Protein AF-A0AAV2S9H0-F1 (afdb_monomer_lite)

Secondary structure (DSSP, 8-state):
-EEEE-GGG---TT-HHHHHHHH-TT-EEEEPPHHHHHTTSTTTTTHHHHHHH-S-HHHHHHHHHHHHHHHHH-S----TT----S--TT--S---------

Sequence (102 aa):
IWFLFRPMMLADDDGIIKKLQWNCPNLRLARLDPQVALTGTPLEHIHLFVTGISKWPAAHLSDMLRLGLLFKYGGWYTDSDTICIRDVSVLENMFALGAQNK

Organism: Meganyctiphanes norvegica (NCBI:txid48144)

InterPro domains:
  IPR007577 Glycosyltransferase, DXD sugar-binding motif [PF04488] (48-89)
  IPR029044 Nucleotide-diphospho-sugar transferases [SSF53448] (16-93)
  IPR051981 Alpha-1,4-N-acetylglucosaminyltransferase [PTHR12042] (24-96)

Radius of gyration: 15.52 Å; chains: 1; bounding box: 38×36×37 Å

Foldseek 3Di:
DEDEDAPVPDDCVVVVVVVCVVVPVVYHYDYDDLCVLQPPHPCNVPLVVQLPPDPCSPVVSVVRSVVSNCVVPNDDDDDPPDDDPDDCPPDDPDDDDDPDDD

pLDDT: mean 84.11, std 10.79, range [44.47, 95.06]

Structure (mmCIF, N/CA/C/O backbone):
data_AF-A0AAV2S9H0-F1
#
_entry.id   AF-A0AAV2S9H0-F1
#
loop_
_atom_site.group_PDB
_atom_site.id
_atom_site.type_symbol
_atom_site.label_atom_id
_atom_site.label_alt_id
_atom_site.label_comp_id
_atom_site.label_asym_id
_atom_site.label_entity_id
_atom_site.label_seq_id
_atom_site.pdbx_PDB_ins_code
_atom_site.Cartn_x
_atom_site.Cartn_y
_atom_site.Cartn_z
_atom_site.occupancy
_atom_site.B_iso_or_equiv
_atom_site.auth_seq_id
_atom_site.auth_comp_id
_atom_site.auth_asym_id
_atom_site.auth_atom_id
_atom_site.pdbx_PDB_model_num
ATOM 1 N N . ILE A 1 1 ? -3.715 5.233 10.068 1.00 85.38 1 ILE A N 1
ATOM 2 C CA . ILE A 1 1 ? -3.955 4.590 8.754 1.00 85.38 1 ILE A CA 1
ATOM 3 C C . ILE A 1 1 ? -2.980 5.194 7.757 1.00 85.38 1 ILE A C 1
ATOM 5 O O . ILE A 1 1 ? -2.821 6.408 7.777 1.00 85.38 1 ILE A O 1
ATOM 9 N N . TRP A 1 2 ? -2.294 4.383 6.951 1.00 89.81 2 TRP A N 1
ATOM 10 C CA . TRP A 1 2 ? -1.398 4.882 5.904 1.00 89.81 2 TRP A CA 1
ATOM 11 C C . TRP A 1 2 ? -2.112 4.843 4.558 1.00 89.81 2 TRP A C 1
ATOM 13 O O . TRP A 1 2 ? -2.602 3.794 4.156 1.00 89.81 2 TRP A O 1
ATOM 23 N N . PHE A 1 3 ? -2.156 5.977 3.870 1.00 88.94 3 PHE A N 1
ATOM 24 C CA . PHE A 1 3 ? -2.580 6.065 2.482 1.00 88.94 3 PHE A CA 1
ATOM 25 C C . PHE A 1 3 ? -1.331 6.231 1.624 1.00 88.94 3 PHE A C 1
ATOM 27 O O . PHE A 1 3 ? -0.659 7.268 1.656 1.00 88.94 3 PHE A O 1
ATOM 34 N N . LEU A 1 4 ? -0.987 5.160 0.918 1.00 89.00 4 LEU A N 1
ATOM 35 C CA . LEU A 1 4 ? 0.212 5.082 0.101 1.00 89.00 4 LEU A CA 1
ATOM 36 C C . LEU A 1 4 ? -0.141 5.432 -1.339 1.00 89.00 4 LEU A C 1
ATOM 38 O O . LEU A 1 4 ? -1.032 4.825 -1.924 1.00 89.00 4 LEU A O 1
ATOM 42 N N . PHE A 1 5 ? 0.565 6.399 -1.919 1.00 84.88 5 PHE A N 1
ATOM 43 C CA . PHE A 1 5 ? 0.259 6.887 -3.261 1.00 84.88 5 PHE A CA 1
ATOM 44 C C . PHE A 1 5 ? 1.513 7.083 -4.107 1.00 84.88 5 PHE A C 1
ATOM 46 O O . PHE A 1 5 ? 2.609 7.327 -3.595 1.00 84.88 5 PHE A O 1
ATOM 53 N N . ARG A 1 6 ? 1.354 7.019 -5.434 1.00 81.56 6 ARG A N 1
ATOM 54 C CA . ARG A 1 6 ? 2.404 7.436 -6.372 1.00 81.56 6 ARG A 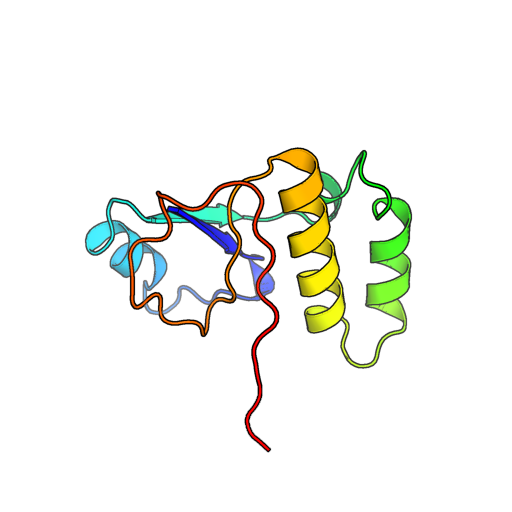CA 1
ATOM 55 C C . ARG A 1 6 ? 2.184 8.896 -6.780 1.00 81.56 6 ARG A C 1
ATOM 57 O O . ARG A 1 6 ? 1.057 9.243 -7.116 1.00 81.56 6 ARG A O 1
ATOM 64 N N . PRO A 1 7 ? 3.225 9.747 -6.820 1.00 63.16 7 PRO A N 1
ATOM 65 C CA . PRO A 1 7 ? 3.063 11.191 -7.037 1.00 63.16 7 PRO A CA 1
ATOM 66 C C . PRO A 1 7 ? 2.434 11.548 -8.379 1.00 63.16 7 PRO A C 1
ATOM 68 O O . PRO A 1 7 ? 1.730 12.537 -8.480 1.00 63.16 7 PRO A O 1
ATOM 71 N N . MET A 1 8 ? 2.658 10.723 -9.405 1.00 61.53 8 MET A N 1
ATOM 72 C CA . MET A 1 8 ? 2.090 10.945 -10.738 1.00 61.53 8 MET A CA 1
ATOM 73 C C . MET A 1 8 ? 0.555 10.806 -10.765 1.00 61.53 8 MET A C 1
ATOM 75 O O . MET A 1 8 ? -0.066 11.159 -11.755 1.00 61.53 8 MET A O 1
ATOM 79 N N . MET A 1 9 ? -0.049 10.282 -9.692 1.00 62.34 9 MET A N 1
ATOM 80 C CA . MET A 1 9 ? -1.482 9.990 -9.597 1.00 62.34 9 MET A CA 1
ATOM 81 C C . MET A 1 9 ? -2.256 11.003 -8.739 1.00 62.34 9 MET A C 1
ATOM 83 O O . MET A 1 9 ? -3.475 10.898 -8.663 1.00 62.34 9 MET A O 1
ATOM 87 N N . LEU A 1 10 ? -1.582 11.941 -8.061 1.00 66.25 10 LEU A N 1
ATOM 88 C CA . LEU A 1 10 ? -2.228 12.891 -7.151 1.00 66.25 10 LEU A CA 1
ATOM 89 C C . LEU A 1 10 ? -1.967 14.324 -7.618 1.00 66.25 10 LEU A C 1
ATOM 91 O O . LEU A 1 10 ? -0.894 14.878 -7.385 1.00 66.25 10 LEU A O 1
ATOM 95 N N . ALA A 1 11 ? -2.965 14.908 -8.280 1.00 67.62 11 ALA A N 1
ATOM 96 C CA . ALA A 1 11 ? -3.054 16.352 -8.435 1.00 67.62 11 ALA A CA 1
ATOM 97 C C . ALA A 1 11 ? -3.478 16.952 -7.083 1.00 67.62 11 ALA A C 1
ATOM 99 O O . ALA A 1 11 ? -4.435 16.488 -6.465 1.00 67.62 11 ALA A O 1
ATOM 100 N N . ASP A 1 12 ? -2.716 17.930 -6.591 1.00 74.19 12 ASP A N 1
ATOM 101 C CA . ASP A 1 12 ? -3.033 18.701 -5.374 1.00 74.19 12 ASP A CA 1
ATOM 102 C C . ASP A 1 12 ? -3.341 20.169 -5.711 1.00 74.19 12 ASP A C 1
ATOM 104 O O . ASP A 1 12 ? -3.188 21.066 -4.886 1.00 74.19 12 ASP A O 1
ATOM 108 N N . ASP A 1 13 ? -3.762 20.419 -6.947 1.00 76.75 13 ASP A N 1
ATOM 109 C CA . ASP A 1 13 ? -4.246 21.714 -7.428 1.00 76.75 13 ASP A CA 1
ATOM 110 C C . ASP A 1 13 ? -5.377 22.271 -6.550 1.00 76.75 13 ASP A C 1
ATOM 112 O O . ASP A 1 13 ? -5.362 23.450 -6.196 1.00 76.75 13 ASP A O 1
ATOM 116 N N . ASP A 1 14 ? -6.277 21.403 -6.087 1.00 81.50 14 ASP A N 1
ATOM 117 C CA . ASP A 1 14 ? -7.403 21.767 -5.219 1.00 81.50 14 ASP A CA 1
ATOM 118 C C . ASP A 1 14 ? -7.089 21.725 -3.707 1.00 81.50 14 ASP A C 1
ATOM 120 O O . ASP A 1 14 ? -7.991 21.858 -2.858 1.00 81.50 14 ASP A O 1
ATOM 124 N N . GLY A 1 15 ? -5.819 21.511 -3.337 1.00 85.12 15 GLY A N 1
ATOM 125 C CA . GLY A 1 15 ? -5.359 21.409 -1.948 1.00 85.12 15 GLY A CA 1
ATOM 126 C C . GLY A 1 15 ? -5.951 20.217 -1.186 1.00 85.12 15 GLY A C 1
ATOM 127 O O . GLY A 1 15 ? -6.176 20.299 0.029 1.00 85.12 15 GLY A O 1
ATOM 128 N N . ILE A 1 16 ? -6.261 19.126 -1.891 1.00 84.56 16 ILE A N 1
ATOM 129 C CA . ILE A 1 16 ? -6.862 17.913 -1.328 1.00 84.56 16 ILE A CA 1
ATOM 130 C C . ILE A 1 16 ? -5.990 17.298 -0.229 1.00 84.56 16 ILE A C 1
ATOM 132 O O . ILE A 1 16 ? -6.518 16.851 0.788 1.00 84.56 16 ILE A O 1
ATOM 136 N N . ILE A 1 17 ? -4.663 17.354 -0.364 1.00 83.81 17 ILE A N 1
ATOM 137 C CA . ILE A 1 17 ? -3.718 16.837 0.633 1.00 83.81 17 ILE A CA 1
ATOM 138 C C . ILE A 1 17 ? -3.902 17.582 1.955 1.00 83.81 17 ILE A C 1
ATOM 140 O O . ILE A 1 17 ? -4.064 16.955 3.003 1.00 83.81 17 ILE A O 1
ATOM 144 N N . LYS A 1 18 ? -3.954 18.919 1.907 1.00 85.38 18 LYS A N 1
ATOM 145 C CA . LYS A 1 18 ? -4.168 19.757 3.097 1.00 85.38 18 LYS A CA 1
ATOM 146 C C . LYS A 1 18 ? -5.532 19.494 3.730 1.00 85.38 18 LYS A C 1
ATOM 148 O O . LYS A 1 18 ? -5.626 19.376 4.949 1.00 85.38 18 LYS A O 1
ATOM 153 N N . LYS A 1 19 ? -6.585 19.364 2.914 1.00 89.62 19 LYS A N 1
ATOM 154 C CA . LYS A 1 19 ? -7.943 19.051 3.392 1.00 89.62 19 LYS A CA 1
ATOM 155 C C . LYS A 1 19 ? -7.992 17.691 4.092 1.00 89.62 19 LYS A C 1
ATOM 157 O O . LYS A 1 19 ? -8.607 17.591 5.152 1.00 89.62 19 LYS A O 1
ATOM 162 N N . LEU A 1 20 ? -7.335 16.670 3.544 1.00 87.88 20 LEU A N 1
ATOM 163 C CA . LEU A 1 20 ? -7.258 15.341 4.155 1.00 87.88 20 LEU A CA 1
ATOM 164 C C . LEU A 1 20 ? -6.466 15.366 5.462 1.00 87.88 20 LEU A C 1
ATOM 166 O O . LEU A 1 20 ? -6.926 14.823 6.460 1.00 87.88 20 LEU A O 1
ATOM 170 N N . GLN A 1 21 ? -5.317 16.038 5.490 1.00 86.69 21 GLN A N 1
ATOM 171 C CA . GLN A 1 21 ? -4.511 16.170 6.707 1.00 86.69 21 GLN A CA 1
ATOM 172 C C . GLN A 1 21 ? -5.266 16.893 7.829 1.00 86.69 21 GLN A C 1
ATOM 174 O O . GLN A 1 21 ? -5.154 16.504 8.988 1.00 86.69 21 GLN A O 1
ATOM 179 N N . TRP A 1 22 ? -6.054 17.918 7.487 1.00 90.94 22 TRP A N 1
ATOM 180 C CA . TRP A 1 22 ? -6.837 18.681 8.458 1.00 90.94 22 TRP A CA 1
ATOM 181 C C . TRP A 1 22 ? -8.036 17.898 9.005 1.00 90.94 22 TRP A C 1
ATOM 183 O O . TRP A 1 22 ? -8.261 17.870 10.211 1.00 90.94 22 TRP A O 1
ATOM 193 N N . ASN A 1 23 ? -8.813 17.256 8.127 1.00 94.19 23 ASN A N 1
ATOM 194 C CA . ASN A 1 23 ? -10.060 16.590 8.518 1.00 94.19 23 ASN A CA 1
ATOM 195 C C . ASN A 1 23 ? -9.854 15.147 9.001 1.00 94.19 23 ASN A C 1
ATOM 197 O O . ASN A 1 23 ? -10.724 14.588 9.667 1.00 94.19 23 ASN A O 1
ATOM 201 N N . CYS A 1 24 ? -8.722 14.526 8.673 1.00 92.19 24 CYS A N 1
ATOM 202 C CA . CYS A 1 24 ? -8.430 13.135 9.001 1.00 92.19 24 CYS A CA 1
ATOM 203 C C . CYS A 1 24 ? -7.073 13.029 9.719 1.00 92.19 24 CYS A C 1
ATOM 205 O O . CYS A 1 24 ? -6.109 12.534 9.136 1.00 92.19 24 CYS A O 1
ATOM 207 N N . PRO A 1 25 ? -6.974 13.421 11.004 1.00 91.06 25 PRO A N 1
ATOM 208 C CA . PRO A 1 25 ? -5.693 13.464 11.725 1.00 91.06 25 PRO A CA 1
ATOM 209 C C . PRO A 1 25 ? -5.024 12.085 11.878 1.00 91.06 25 PRO A C 1
ATOM 211 O O . PRO A 1 25 ? -3.810 11.983 12.041 1.00 91.06 25 PRO A O 1
ATOM 214 N N . ASN A 1 26 ? -5.805 11.004 11.782 1.00 91.88 26 ASN A N 1
ATOM 215 C CA . ASN A 1 26 ? -5.312 9.625 11.831 1.00 91.88 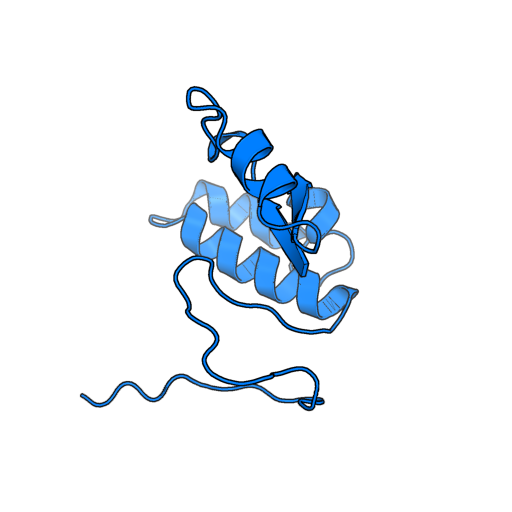26 ASN A CA 1
ATOM 216 C C . ASN A 1 26 ? -4.882 9.074 10.455 1.00 91.88 26 ASN A C 1
ATOM 218 O O . ASN A 1 26 ? -4.424 7.925 10.371 1.00 91.88 26 ASN A O 1
ATOM 222 N N . LEU A 1 27 ? -5.030 9.859 9.382 1.00 90.56 27 LEU A N 1
ATOM 223 C CA . LEU A 1 27 ? -4.636 9.507 8.020 1.00 90.56 27 LEU A CA 1
ATOM 224 C C . LEU A 1 27 ? -3.234 10.049 7.721 1.00 90.56 27 LEU A C 1
ATOM 226 O O . LEU A 1 27 ? -2.999 11.252 7.670 1.00 90.56 27 LEU A O 1
ATOM 230 N N . ARG A 1 28 ? -2.287 9.139 7.500 1.00 90.62 28 ARG A N 1
ATOM 231 C CA . ARG A 1 28 ? -0.906 9.452 7.131 1.00 90.62 28 ARG A CA 1
ATOM 232 C C . ARG A 1 28 ? -0.743 9.250 5.636 1.00 90.62 28 ARG A C 1
ATOM 234 O O . ARG A 1 28 ? -0.884 8.132 5.150 1.00 90.62 28 ARG A O 1
ATOM 241 N N . LEU A 1 29 ? -0.440 10.321 4.920 1.00 87.75 29 LEU A N 1
ATOM 242 C CA . LEU A 1 29 ? -0.158 10.274 3.490 1.00 87.75 29 LEU A CA 1
ATOM 243 C C . LEU A 1 29 ? 1.332 9.985 3.293 1.00 87.75 29 LEU A C 1
ATOM 245 O O . LEU A 1 29 ? 2.169 10.681 3.869 1.00 87.75 29 LEU A O 1
ATOM 249 N N . ALA A 1 30 ? 1.676 8.982 2.487 1.00 87.62 30 ALA A N 1
ATOM 250 C CA . ALA A 1 30 ? 3.069 8.705 2.157 1.00 87.62 30 ALA A CA 1
ATOM 251 C C . ALA A 1 30 ? 3.253 8.319 0.693 1.00 87.62 30 ALA A C 1
ATOM 253 O O . ALA A 1 30 ? 2.455 7.595 0.095 1.00 87.62 30 ALA A O 1
ATOM 254 N N . ARG A 1 31 ? 4.357 8.803 0.126 1.00 87.12 31 ARG A N 1
ATOM 255 C CA . ARG A 1 31 ? 4.780 8.437 -1.218 1.00 87.12 31 ARG A CA 1
ATOM 256 C C . ARG A 1 31 ? 5.273 6.995 -1.222 1.00 87.12 31 ARG A C 1
ATOM 258 O O . ARG A 1 31 ? 6.105 6.622 -0.400 1.00 87.12 31 ARG A O 1
ATOM 265 N N . LEU A 1 32 ? 4.810 6.226 -2.198 1.00 89.31 32 LEU A N 1
ATOM 266 C CA . LEU A 1 32 ? 5.234 4.856 -2.424 1.00 89.31 32 LEU A CA 1
ATOM 267 C C . LEU A 1 32 ? 6.211 4.780 -3.596 1.00 89.31 32 LEU A C 1
ATOM 269 O O . LEU A 1 32 ? 5.882 5.157 -4.724 1.00 89.31 32 LEU A O 1
ATOM 273 N N . ASP A 1 33 ? 7.406 4.273 -3.315 1.00 89.69 33 ASP A N 1
ATOM 274 C CA . ASP A 1 33 ? 8.376 3.867 -4.324 1.00 89.69 33 ASP A CA 1
ATOM 275 C C . ASP A 1 33 ? 8.249 2.349 -4.545 1.00 89.69 33 ASP A C 1
ATOM 277 O O . ASP A 1 33 ? 8.478 1.586 -3.601 1.00 89.69 33 ASP A O 1
ATOM 281 N N . PRO A 1 34 ? 7.863 1.889 -5.751 1.00 89.56 34 PRO A N 1
ATOM 282 C CA . PRO A 1 34 ? 7.704 0.466 -6.018 1.00 89.56 34 PRO A CA 1
ATOM 283 C C . PRO A 1 34 ? 8.965 -0.369 -5.823 1.00 89.56 34 PRO A C 1
ATOM 285 O O . PRO A 1 34 ? 8.864 -1.487 -5.327 1.00 89.56 34 PRO A O 1
ATOM 288 N N . GLN A 1 35 ? 10.138 0.166 -6.162 1.00 89.50 35 GLN A N 1
ATOM 289 C CA . GLN A 1 35 ? 11.395 -0.552 -5.991 1.00 89.50 35 GLN A CA 1
ATOM 290 C C . GLN A 1 35 ? 11.638 -0.798 -4.501 1.00 89.50 35 GLN A C 1
ATOM 292 O O . GLN A 1 35 ? 11.836 -1.934 -4.076 1.00 89.50 35 GLN A O 1
ATOM 297 N N . VAL A 1 36 ? 11.515 0.252 -3.684 1.00 91.06 36 VAL A N 1
ATOM 298 C CA . VAL A 1 36 ? 11.680 0.150 -2.224 1.00 91.06 36 VAL A CA 1
ATOM 299 C C . VAL A 1 36 ? 10.628 -0.778 -1.614 1.00 91.06 36 VAL A C 1
ATOM 301 O O . VAL A 1 36 ? 10.944 -1.608 -0.760 1.00 91.06 36 VAL A O 1
ATOM 304 N N . ALA A 1 37 ? 9.376 -0.676 -2.065 1.00 92.00 37 ALA A N 1
ATOM 305 C CA . ALA A 1 37 ? 8.278 -1.502 -1.578 1.00 92.00 37 ALA A CA 1
ATOM 306 C C . ALA A 1 37 ? 8.492 -2.990 -1.882 1.00 92.00 37 ALA A C 1
ATOM 308 O O . ALA A 1 37 ? 8.172 -3.827 -1.040 1.00 92.00 37 ALA A O 1
ATOM 309 N N . LEU A 1 38 ? 9.104 -3.330 -3.018 1.00 94.00 38 LEU A N 1
ATOM 310 C CA . LEU A 1 38 ? 9.239 -4.713 -3.477 1.00 94.00 38 LEU A CA 1
ATOM 311 C C . LEU A 1 38 ? 10.612 -5.345 -3.215 1.00 94.00 38 LEU A C 1
ATOM 313 O O . LEU A 1 38 ? 10.701 -6.570 -3.257 1.00 94.00 38 LEU A O 1
ATOM 317 N N . THR A 1 39 ? 11.653 -4.576 -2.880 1.00 94.94 39 THR A N 1
ATOM 318 C CA . THR A 1 39 ? 12.987 -5.135 -2.587 1.00 94.94 39 THR A CA 1
ATOM 319 C C . THR A 1 39 ? 12.973 -6.134 -1.430 1.00 94.94 39 THR A C 1
ATOM 321 O O . THR A 1 39 ? 12.419 -5.840 -0.376 1.00 94.94 39 THR A O 1
ATOM 324 N N . GLY A 1 40 ? 13.569 -7.312 -1.598 1.00 94.06 40 GLY A N 1
ATOM 325 C CA . GLY A 1 40 ? 13.547 -8.393 -0.612 1.00 94.06 40 GLY A CA 1
ATOM 326 C C . GLY A 1 40 ? 12.222 -9.160 -0.544 1.00 94.06 40 GLY A C 1
ATOM 327 O O . GLY A 1 40 ? 12.040 -9.979 0.353 1.00 94.06 40 GLY A O 1
ATOM 328 N N . THR A 1 41 ? 11.287 -8.909 -1.467 1.00 95.06 41 THR A N 1
ATOM 329 C CA . THR A 1 41 ? 10.089 -9.744 -1.652 1.00 95.06 41 THR A CA 1
ATOM 330 C C . THR A 1 41 ? 10.275 -10.673 -2.854 1.00 95.06 41 THR A C 1
ATOM 332 O O . THR A 1 41 ? 11.041 -10.344 -3.763 1.00 95.06 41 THR A O 1
ATOM 335 N N . PRO A 1 42 ? 9.509 -11.775 -2.957 1.00 93.38 42 PRO A N 1
ATOM 336 C CA . PRO A 1 42 ? 9.497 -12.613 -4.161 1.00 93.38 42 PRO A CA 1
ATOM 337 C C . PRO A 1 42 ? 9.136 -11.866 -5.462 1.00 93.38 42 PRO A C 1
ATOM 339 O O . PRO A 1 42 ? 9.331 -12.394 -6.552 1.00 93.38 42 PRO A O 1
ATOM 342 N N . LEU A 1 43 ? 8.598 -10.644 -5.362 1.00 92.00 43 LEU A N 1
ATOM 343 C CA . LEU A 1 43 ? 8.158 -9.819 -6.486 1.00 92.00 43 LEU A CA 1
ATOM 344 C C . LEU A 1 43 ? 9.204 -8.786 -6.946 1.00 92.00 43 LEU A C 1
ATOM 346 O O . LEU A 1 43 ? 8.948 -8.069 -7.917 1.00 92.00 43 LEU A O 1
ATOM 350 N N . GLU A 1 44 ? 10.366 -8.704 -6.286 1.00 91.19 44 GLU A N 1
ATOM 351 C CA . GLU A 1 44 ? 11.385 -7.665 -6.507 1.00 91.19 44 GLU A CA 1
ATOM 352 C C . GLU A 1 44 ? 11.747 -7.477 -7.985 1.00 91.19 44 GLU A C 1
ATOM 354 O O . GLU A 1 44 ? 11.715 -6.361 -8.495 1.00 91.19 44 GLU A O 1
ATOM 359 N N . HIS A 1 45 ? 12.023 -8.560 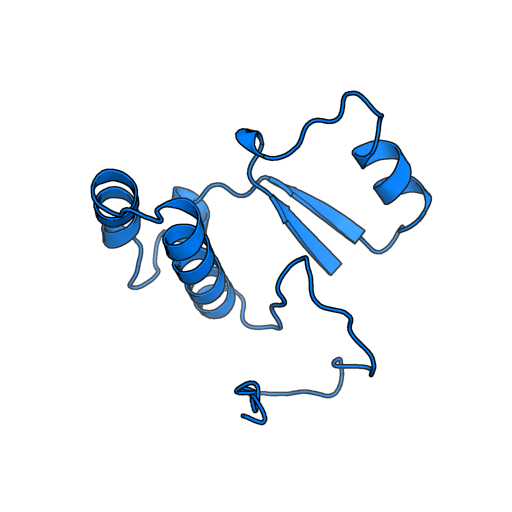-8.708 1.00 86.44 45 HIS A N 1
ATOM 360 C CA . HIS A 1 45 ? 12.500 -8.485 -10.094 1.00 86.44 45 HIS A CA 1
ATOM 361 C C . HIS A 1 45 ? 11.380 -8.525 -11.143 1.00 86.44 45 HIS A C 1
ATOM 363 O O . HIS A 1 45 ? 11.638 -8.377 -12.335 1.00 86.44 45 HIS A O 1
ATOM 369 N N . ILE A 1 46 ? 10.128 -8.714 -10.718 1.00 83.38 46 ILE A N 1
ATOM 370 C CA . ILE A 1 46 ? 8.996 -8.944 -11.626 1.00 83.38 46 ILE A CA 1
ATOM 371 C C . ILE A 1 46 ? 8.348 -7.618 -12.050 1.00 83.38 46 ILE A C 1
ATOM 373 O O . ILE A 1 46 ? 7.827 -7.501 -13.160 1.00 83.38 46 ILE A O 1
ATOM 377 N N . HIS A 1 47 ? 8.389 -6.594 -11.192 1.00 73.38 47 HIS A N 1
ATOM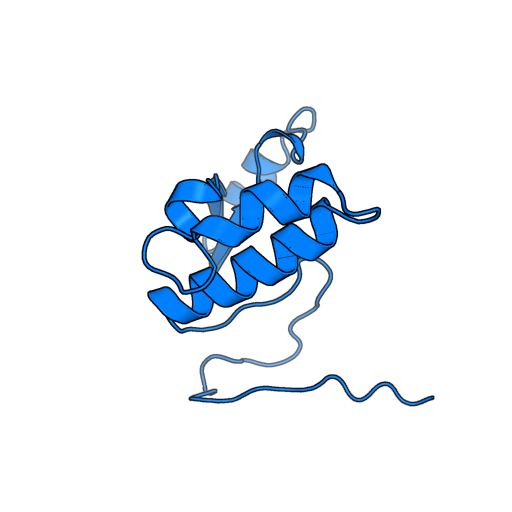 378 C CA . HIS A 1 47 ? 7.558 -5.401 -11.375 1.00 73.38 47 HIS A CA 1
ATOM 379 C C . HIS A 1 47 ? 7.942 -4.584 -12.611 1.00 73.38 47 HIS A C 1
ATOM 381 O O . HIS A 1 47 ? 7.058 -4.116 -13.328 1.00 73.38 47 HIS A O 1
ATOM 387 N N . LEU A 1 48 ? 9.240 -4.490 -12.915 1.00 73.75 48 LEU A N 1
ATOM 388 C CA . LEU A 1 48 ? 9.747 -3.801 -14.105 1.00 73.75 48 LEU A CA 1
ATOM 389 C C . LEU A 1 48 ? 9.233 -4.455 -15.393 1.00 73.75 48 LEU A C 1
ATOM 391 O O . LEU A 1 48 ? 8.779 -3.760 -16.302 1.00 73.75 48 LEU A O 1
ATOM 395 N N . PHE A 1 49 ? 9.226 -5.790 -15.440 1.00 75.00 49 PHE A N 1
ATOM 396 C CA . PHE A 1 49 ? 8.736 -6.546 -16.590 1.00 75.00 49 PHE A CA 1
ATOM 397 C C . PHE A 1 49 ? 7.232 -6.338 -16.790 1.00 75.00 49 PHE A C 1
ATOM 399 O O . PHE A 1 49 ? 6.791 -5.981 -17.880 1.00 75.00 49 PHE A O 1
ATOM 406 N N . VAL A 1 50 ? 6.443 -6.473 -15.721 1.00 73.38 50 VAL A N 1
ATOM 407 C CA . VAL A 1 50 ? 4.976 -6.385 -15.784 1.00 73.38 50 VAL A CA 1
ATOM 408 C C . VAL A 1 50 ? 4.492 -4.989 -16.183 1.00 73.38 50 VAL A C 1
ATOM 410 O O . VAL A 1 50 ? 3.529 -4.870 -16.945 1.00 73.38 50 VAL A O 1
ATOM 413 N N . THR A 1 51 ? 5.171 -3.929 -15.732 1.00 72.19 51 THR A N 1
ATOM 414 C CA . THR A 1 51 ? 4.796 -2.553 -16.093 1.00 72.19 51 THR A CA 1
ATOM 415 C C . THR A 1 51 ? 5.049 -2.197 -17.559 1.00 72.19 51 THR A C 1
ATOM 417 O O . THR A 1 51 ? 4.398 -1.286 -18.061 1.00 72.19 51 THR A O 1
ATOM 420 N N . GLY A 1 52 ? 5.953 -2.903 -18.251 1.00 75.44 52 GLY A N 1
ATOM 421 C CA . GLY A 1 52 ? 6.329 -2.597 -19.637 1.00 75.44 52 GLY A CA 1
ATOM 422 C C . GLY A 1 52 ? 5.493 -3.302 -20.710 1.00 75.44 52 GLY A C 1
ATOM 423 O O . GLY A 1 52 ? 5.438 -2.827 -21.840 1.00 75.44 52 GLY A O 1
ATOM 424 N N . ILE A 1 53 ? 4.845 -4.423 -20.378 1.00 81.50 53 ILE A N 1
ATOM 425 C CA . ILE A 1 53 ? 4.176 -5.295 -21.367 1.00 81.50 53 ILE A CA 1
ATOM 426 C C . ILE A 1 53 ? 2.662 -5.416 -21.177 1.00 81.50 53 ILE A C 1
ATOM 428 O O . ILE A 1 53 ? 1.954 -5.874 -22.073 1.00 81.50 53 ILE A O 1
ATOM 432 N N . SER A 1 54 ? 2.156 -5.079 -19.990 1.00 85.50 54 SER A N 1
ATOM 433 C CA . SER A 1 54 ? 0.749 -5.290 -19.663 1.00 85.50 54 SER A CA 1
ATOM 434 C C . SER A 1 54 ? -0.144 -4.238 -20.318 1.00 85.50 54 SER A C 1
ATOM 436 O O . SER A 1 54 ? 0.211 -3.065 -20.399 1.00 85.50 54 SER A O 1
ATOM 438 N N . LYS A 1 55 ? -1.366 -4.641 -20.686 1.00 89.81 55 LYS A N 1
ATOM 439 C CA . LYS A 1 55 ? -2.455 -3.706 -21.021 1.00 89.81 55 LYS A CA 1
ATOM 440 C C . LYS A 1 55 ? -2.952 -2.927 -19.795 1.00 89.81 55 LYS A C 1
ATOM 442 O O . LYS A 1 55 ? -3.547 -1.868 -19.950 1.00 89.81 55 LYS A O 1
ATOM 447 N N . TRP A 1 56 ? -2.689 -3.439 -18.590 1.00 88.38 56 TRP A N 1
ATOM 448 C CA . TRP A 1 56 ? -3.168 -2.902 -17.313 1.00 88.38 56 TRP A CA 1
ATOM 449 C C . TRP A 1 56 ? -2.020 -2.731 -16.302 1.00 88.38 56 TRP A C 1
ATOM 451 O O . TRP A 1 56 ? -2.036 -3.329 -15.223 1.00 88.38 56 TRP A O 1
ATOM 461 N N . PRO A 1 57 ? -0.985 -1.936 -16.626 1.00 87.06 57 PRO A N 1
ATOM 462 C CA . PRO A 1 57 ? 0.234 -1.863 -15.822 1.00 87.06 57 PRO A CA 1
ATOM 463 C C . PRO A 1 57 ? -0.014 -1.275 -14.427 1.00 87.06 57 PRO A C 1
ATOM 465 O O . PRO A 1 57 ? 0.620 -1.698 -13.465 1.00 87.06 57 PRO A O 1
ATOM 468 N N . ALA A 1 58 ? -0.954 -0.334 -14.294 1.00 85.44 58 ALA A N 1
ATOM 469 C CA . ALA A 1 58 ? -1.310 0.255 -13.005 1.00 85.44 58 ALA A CA 1
ATOM 470 C C . ALA A 1 58 ? -2.005 -0.752 -12.075 1.00 85.44 58 ALA A C 1
ATOM 472 O O . ALA A 1 58 ? -1.635 -0.841 -10.908 1.00 85.44 58 ALA A O 1
ATOM 473 N N . ALA A 1 59 ? -2.958 -1.531 -12.600 1.00 88.19 59 ALA A N 1
ATOM 474 C CA . ALA A 1 59 ? -3.674 -2.547 -11.831 1.00 88.19 59 ALA A CA 1
ATOM 475 C C . ALA A 1 59 ? -2.720 -3.651 -11.358 1.00 88.19 59 ALA A C 1
ATOM 477 O O . ALA A 1 59 ? -2.631 -3.914 -10.164 1.00 88.19 59 ALA A O 1
ATOM 478 N N . HIS A 1 60 ? -1.911 -4.201 -12.270 1.00 90.00 60 HIS A N 1
ATOM 479 C CA . HIS A 1 60 ? -0.937 -5.228 -11.905 1.00 90.00 60 HIS A CA 1
ATOM 480 C C . HIS A 1 60 ? 0.095 -4.714 -10.901 1.00 90.00 60 HIS A C 1
ATOM 482 O O . HIS A 1 60 ? 0.458 -5.420 -9.965 1.00 90.00 60 HIS A O 1
ATOM 488 N N . LEU A 1 61 ? 0.568 -3.476 -11.062 1.00 89.62 61 LEU A N 1
ATOM 489 C CA . LEU A 1 61 ? 1.477 -2.902 -10.083 1.00 89.62 61 LEU A CA 1
ATOM 490 C C . LEU A 1 61 ? 0.795 -2.725 -8.719 1.00 89.62 61 LEU A C 1
ATOM 492 O O . LEU A 1 61 ? 1.433 -2.984 -7.704 1.00 89.62 61 LEU A O 1
ATOM 496 N N . SER A 1 62 ? -0.481 -2.328 -8.678 1.00 90.06 62 SER A N 1
ATOM 497 C CA . SER A 1 62 ? -1.260 -2.261 -7.434 1.00 90.06 62 SER A CA 1
ATOM 498 C C . SER A 1 62 ? -1.332 -3.627 -6.745 1.00 90.06 62 SER A C 1
ATOM 500 O O . SER A 1 62 ? -1.034 -3.726 -5.554 1.00 90.06 62 SER A O 1
ATOM 502 N N . ASP A 1 63 ? -1.613 -4.694 -7.503 1.00 91.19 63 ASP A N 1
ATOM 503 C CA . ASP A 1 63 ? -1.628 -6.070 -6.992 1.00 91.19 63 ASP A CA 1
ATOM 504 C C . ASP A 1 63 ? -0.284 -6.466 -6.382 1.00 91.19 63 ASP A C 1
ATOM 506 O O . ASP A 1 63 ? -0.224 -6.984 -5.264 1.00 91.19 63 ASP A O 1
ATOM 510 N N . MET A 1 64 ? 0.806 -6.171 -7.089 1.00 92.88 64 MET A N 1
ATOM 511 C CA . MET A 1 64 ? 2.153 -6.469 -6.615 1.00 92.88 64 MET A CA 1
ATOM 512 C C . MET A 1 64 ? 2.503 -5.692 -5.347 1.00 92.88 64 MET A C 1
ATOM 514 O O . MET A 1 64 ? 3.060 -6.265 -4.413 1.00 92.88 64 MET A O 1
ATOM 518 N N . LEU A 1 65 ? 2.174 -4.400 -5.292 1.00 92.81 65 LEU A N 1
ATOM 519 C CA . LEU A 1 65 ? 2.464 -3.549 -4.138 1.00 92.81 65 LEU A CA 1
ATOM 520 C C . LEU A 1 65 ? 1.668 -3.977 -2.910 1.00 92.81 65 LEU A C 1
ATOM 522 O O . LEU A 1 65 ? 2.243 -4.072 -1.829 1.00 92.81 65 LEU A O 1
ATOM 526 N N . ARG A 1 66 ? 0.381 -4.297 -3.074 1.00 92.56 66 ARG A N 1
ATOM 527 C CA . ARG A 1 66 ? -0.453 -4.861 -2.007 1.00 92.56 66 ARG A CA 1
ATOM 528 C C . ARG A 1 66 ? 0.196 -6.106 -1.405 1.00 92.56 66 ARG A C 1
ATOM 530 O O . ARG A 1 66 ? 0.381 -6.174 -0.192 1.00 92.56 66 ARG A O 1
ATOM 537 N N . LEU A 1 67 ? 0.572 -7.067 -2.249 1.00 93.25 67 LEU A N 1
ATOM 538 C CA . LEU A 1 67 ? 1.177 -8.321 -1.799 1.00 93.25 67 LEU A CA 1
ATOM 539 C C . LEU A 1 67 ? 2.557 -8.098 -1.169 1.00 93.25 67 LEU A C 1
ATOM 541 O O . LEU A 1 67 ? 2.840 -8.649 -0.109 1.00 93.25 67 LEU A O 1
ATOM 545 N N . GLY A 1 68 ? 3.403 -7.267 -1.780 1.00 94.50 68 GLY A N 1
ATOM 546 C CA . GLY A 1 68 ? 4.747 -6.984 -1.275 1.00 94.50 68 GLY A CA 1
ATOM 547 C C . GLY A 1 68 ? 4.746 -6.262 0.075 1.00 94.50 68 GLY A C 1
ATOM 548 O O . GLY A 1 68 ? 5.546 -6.589 0.951 1.00 94.50 68 GLY A O 1
ATOM 549 N N . LEU A 1 69 ? 3.822 -5.320 0.279 1.00 94.19 69 LEU A N 1
ATOM 550 C CA . LEU A 1 69 ? 3.675 -4.611 1.551 1.00 94.19 69 LEU A CA 1
ATOM 551 C C . LEU A 1 69 ? 3.161 -5.533 2.659 1.00 94.19 69 LEU A C 1
ATOM 553 O O . LEU A 1 69 ? 3.731 -5.528 3.749 1.00 94.19 69 LEU A O 1
ATOM 557 N N . LEU A 1 70 ? 2.145 -6.355 2.374 1.00 92.75 70 LEU A N 1
ATOM 558 C CA . LEU A 1 70 ? 1.650 -7.355 3.326 1.00 92.75 70 LEU A CA 1
ATOM 559 C C . LEU A 1 70 ? 2.727 -8.392 3.667 1.00 92.75 70 LEU A C 1
ATOM 561 O O . LEU A 1 70 ? 2.864 -8.762 4.827 1.00 92.75 70 LEU A O 1
ATOM 565 N N . PHE A 1 71 ? 3.536 -8.814 2.691 1.00 93.62 71 PHE A N 1
ATOM 566 C CA . PHE A 1 71 ? 4.656 -9.725 2.929 1.00 93.62 71 PHE A CA 1
ATOM 567 C C . PHE A 1 71 ? 5.690 -9.135 3.900 1.00 93.62 71 PHE A C 1
ATOM 569 O O . PHE A 1 71 ? 6.177 -9.835 4.781 1.00 93.62 71 PHE A O 1
ATOM 576 N N . LYS A 1 72 ? 6.029 -7.847 3.755 1.00 93.75 72 LYS A N 1
ATOM 577 C CA . LYS A 1 72 ? 7.052 -7.187 4.583 1.00 93.75 72 LYS A CA 1
ATOM 578 C C . LYS A 1 72 ? 6.576 -6.799 5.972 1.00 93.75 72 LYS A C 1
ATOM 580 O O . LYS A 1 72 ? 7.338 -6.899 6.928 1.00 93.75 72 LYS A O 1
ATOM 585 N N . TYR A 1 73 ? 5.365 -6.265 6.057 1.00 92.50 73 TYR A N 1
ATOM 586 C CA . TYR A 1 73 ? 4.899 -5.556 7.246 1.00 92.50 73 TYR A CA 1
ATOM 587 C C . TYR A 1 73 ? 3.695 -6.226 7.906 1.00 92.50 73 TYR A C 1
ATOM 589 O O . TYR A 1 73 ? 3.310 -5.826 9.003 1.00 92.50 73 TYR A O 1
ATOM 597 N N . GLY A 1 74 ? 3.098 -7.233 7.261 1.00 89.75 74 GLY A N 1
ATOM 598 C CA . GLY A 1 74 ? 1.817 -7.785 7.679 1.00 89.75 74 GLY A CA 1
ATOM 599 C C . GLY A 1 74 ? 0.720 -6.718 7.688 1.00 89.75 74 GLY A C 1
ATOM 600 O O . GLY A 1 74 ? 0.740 -5.759 6.911 1.00 89.75 74 GLY A O 1
ATOM 601 N N . GLY A 1 75 ? -0.234 -6.877 8.603 1.00 89.56 75 GLY A N 1
ATOM 602 C CA . GLY A 1 75 ? -1.319 -5.924 8.806 1.00 89.56 75 GLY A CA 1
ATOM 603 C C . GLY A 1 75 ? -2.466 -6.093 7.812 1.00 89.56 75 GLY A C 1
ATOM 604 O O . GLY A 1 75 ? -2.772 -7.198 7.369 1.00 89.56 75 GLY A O 1
ATOM 605 N N . TRP A 1 76 ? -3.128 -4.980 7.504 1.00 88.25 76 TRP A N 1
ATOM 606 C CA . TRP A 1 76 ? -4.352 -4.944 6.710 1.00 88.25 76 TRP A CA 1
ATOM 607 C C . TRP A 1 76 ? -4.212 -3.982 5.531 1.00 88.25 76 TRP A C 1
ATOM 609 O O . TRP A 1 76 ? -3.686 -2.876 5.677 1.00 88.25 76 TRP A O 1
ATOM 619 N N . TYR A 1 77 ? -4.709 -4.407 4.370 1.00 91.06 77 TYR A N 1
ATOM 620 C CA . TYR A 1 77 ? -4.768 -3.615 3.146 1.00 91.06 77 TYR A CA 1
ATOM 621 C C . TYR A 1 77 ? -6.214 -3.527 2.657 1.00 91.06 77 TYR A C 1
ATOM 623 O O . TYR A 1 77 ? -6.954 -4.508 2.733 1.00 91.06 77 TYR A O 1
ATOM 631 N N . THR A 1 78 ? -6.579 -2.380 2.085 1.00 91.06 78 THR A N 1
ATOM 632 C CA . THR A 1 78 ? -7.869 -2.167 1.426 1.00 91.06 78 THR A CA 1
ATOM 633 C C . THR A 1 78 ? -7.701 -1.280 0.195 1.00 91.06 78 THR A C 1
ATOM 635 O O . THR A 1 78 ? -6.822 -0.413 0.185 1.00 91.06 78 THR A O 1
ATOM 638 N N . ASP A 1 79 ? -8.536 -1.486 -0.825 1.00 89.06 79 ASP A N 1
ATOM 639 C CA . ASP A 1 79 ? -8.538 -0.639 -2.023 1.00 89.06 79 ASP A CA 1
ATOM 640 C C . ASP A 1 79 ? -9.094 0.757 -1.688 1.00 89.06 79 ASP A C 1
ATOM 642 O O . ASP A 1 79 ? -9.900 0.928 -0.769 1.00 89.06 79 ASP A O 1
ATOM 646 N N . SER A 1 80 ? -8.674 1.791 -2.418 1.00 87.94 80 SER A N 1
ATOM 647 C CA . SER A 1 80 ? -9.066 3.181 -2.124 1.00 87.94 80 SER A CA 1
ATOM 648 C C . SER A 1 80 ? -10.556 3.481 -2.329 1.00 87.94 80 SER A C 1
ATOM 650 O O . SER A 1 80 ? -11.043 4.495 -1.842 1.00 87.94 80 SER A O 1
ATOM 652 N N . ASP A 1 81 ? -11.265 2.629 -3.063 1.00 87.88 81 ASP A N 1
ATOM 653 C CA . ASP A 1 81 ? -12.696 2.707 -3.371 1.00 87.88 81 ASP A CA 1
ATOM 654 C C . ASP A 1 81 ? -13.558 1.813 -2.459 1.00 87.88 81 ASP A C 1
ATOM 656 O O . ASP A 1 81 ? -14.754 1.632 -2.692 1.00 87.88 81 ASP A O 1
ATOM 660 N N . THR A 1 82 ? -12.975 1.278 -1.384 1.00 87.81 82 THR A N 1
ATOM 661 C CA . THR A 1 82 ? -13.689 0.452 -0.405 1.00 87.81 82 THR A CA 1
ATOM 662 C C . THR A 1 82 ? -14.185 1.266 0.785 1.00 87.81 82 THR A C 1
ATOM 664 O O . THR A 1 82 ? -13.520 2.175 1.282 1.00 87.81 82 THR A O 1
ATOM 667 N N . ILE A 1 83 ? -15.365 0.899 1.288 1.00 88.50 83 ILE A N 1
ATOM 668 C CA . ILE A 1 83 ? -15.938 1.470 2.509 1.00 88.50 83 ILE A CA 1
ATOM 669 C C . ILE A 1 83 ? -15.844 0.425 3.619 1.00 88.50 83 ILE A C 1
ATOM 671 O O . ILE A 1 83 ? -16.408 -0.665 3.519 1.00 88.50 83 ILE A O 1
ATOM 675 N N . CYS A 1 84 ? -15.151 0.769 4.703 1.00 88.19 84 CYS A N 1
ATOM 676 C CA . CYS A 1 84 ? -15.063 -0.072 5.891 1.00 88.19 84 CYS A CA 1
ATOM 677 C C . CYS A 1 84 ? -16.311 0.129 6.770 1.00 88.19 84 CYS A C 1
ATOM 679 O O . CYS A 1 84 ? -16.513 1.207 7.323 1.00 88.19 84 CYS A O 1
ATOM 681 N N . ILE A 1 85 ? -17.167 -0.894 6.873 1.00 90.75 85 ILE A N 1
ATOM 682 C CA . ILE A 1 85 ? -18.461 -0.810 7.585 1.00 90.75 85 ILE A CA 1
ATOM 683 C C . ILE A 1 85 ? -18.327 -1.188 9.069 1.00 90.75 85 ILE A C 1
ATOM 685 O O . ILE A 1 85 ? -19.122 -0.759 9.904 1.00 90.75 85 ILE A O 1
ATOM 689 N N . ARG A 1 86 ? -17.347 -2.029 9.409 1.00 89.12 86 ARG A N 1
ATOM 690 C CA . ARG A 1 86 ? -17.140 -2.565 10.760 1.00 89.12 86 ARG A CA 1
ATOM 691 C C . ARG A 1 86 ? -15.684 -2.443 11.152 1.00 89.12 86 ARG A C 1
ATOM 693 O O . ARG A 1 86 ? -14.816 -2.426 10.287 1.00 89.12 86 ARG A O 1
ATOM 700 N N . ASP A 1 87 ? -15.434 -2.402 12.453 1.00 88.12 87 ASP A N 1
ATOM 701 C CA . ASP A 1 87 ? -14.070 -2.402 12.956 1.00 88.12 87 ASP A CA 1
ATOM 702 C C . ASP A 1 87 ? -13.342 -3.696 12.556 1.00 88.12 87 ASP A C 1
ATOM 704 O O . ASP A 1 87 ? -13.842 -4.803 12.766 1.00 88.12 87 ASP A O 1
ATOM 708 N N . VAL A 1 88 ? -12.166 -3.528 11.956 1.00 87.25 88 VAL A N 1
ATOM 709 C CA . VAL A 1 88 ? -11.279 -4.604 11.495 1.00 87.25 88 VAL A CA 1
ATOM 710 C C . VAL A 1 88 ? -10.098 -4.818 12.440 1.00 87.25 88 VAL A C 1
ATOM 712 O O . VAL A 1 88 ? -9.294 -5.714 12.204 1.00 87.25 88 VAL A O 1
ATOM 715 N N . SER A 1 89 ? -9.988 -4.030 13.516 1.00 86.44 89 SER A N 1
ATOM 716 C CA . SER A 1 89 ? -8.895 -4.126 14.493 1.00 86.44 89 SER A CA 1
ATOM 717 C C . SER A 1 89 ? -8.821 -5.484 15.201 1.00 86.44 89 SER A C 1
ATOM 719 O O . SER A 1 89 ? -7.750 -5.888 15.641 1.00 86.44 89 SER A O 1
ATOM 721 N N . VAL A 1 90 ? -9.949 -6.198 15.269 1.00 87.62 90 VAL A N 1
ATOM 722 C CA . VAL A 1 90 ? -10.084 -7.524 15.893 1.00 87.62 90 VAL A CA 1
ATOM 723 C C . VAL A 1 90 ? -9.679 -8.679 14.975 1.00 87.62 90 VAL A C 1
ATOM 725 O O . VAL A 1 90 ? -9.711 -9.834 15.394 1.00 87.62 90 VAL A O 1
ATOM 728 N N . LEU A 1 91 ? -9.378 -8.402 13.703 1.00 85.25 91 LEU A N 1
ATOM 729 C CA . LEU A 1 91 ? -9.029 -9.437 12.739 1.00 85.25 91 LEU A CA 1
ATOM 730 C C . LEU A 1 91 ? -7.551 -9.801 12.856 1.00 85.25 91 LEU A C 1
ATOM 732 O O . LEU A 1 91 ? -6.673 -8.951 12.728 1.00 85.25 91 LEU A O 1
ATOM 736 N N . GLU A 1 92 ? -7.287 -11.097 12.987 1.00 83.19 92 GLU A N 1
ATOM 737 C CA . GLU A 1 92 ? -5.945 -11.670 12.952 1.00 83.19 92 GLU A CA 1
ATOM 738 C C . GLU A 1 92 ? -5.896 -12.789 11.907 1.00 83.19 92 GLU A C 1
ATOM 740 O O . GLU A 1 92 ? -6.789 -13.634 11.849 1.00 83.19 92 GLU A O 1
ATOM 745 N N . ASN A 1 93 ? -4.854 -12.793 11.069 1.00 78.06 93 ASN A N 1
ATOM 746 C CA . ASN A 1 93 ? -4.567 -13.848 10.085 1.00 78.06 93 ASN A CA 1
ATOM 747 C C . ASN A 1 93 ? -5.757 -14.256 9.187 1.00 78.06 93 ASN A C 1
ATOM 749 O O . ASN A 1 93 ? -5.949 -15.436 8.896 1.00 78.06 93 ASN A O 1
ATOM 753 N N . MET A 1 94 ? -6.550 -13.287 8.722 1.00 74.31 94 MET A N 1
ATOM 754 C CA . MET A 1 94 ? -7.655 -13.533 7.791 1.00 74.31 94 MET A CA 1
ATOM 755 C C . MET A 1 94 ? -7.330 -13.105 6.360 1.00 74.31 94 MET A C 1
ATOM 757 O O . MET A 1 94 ? -6.745 -12.051 6.124 1.00 74.31 94 MET A O 1
ATOM 761 N N . PHE A 1 95 ? -7.828 -13.886 5.402 1.00 67.00 95 PHE A N 1
ATOM 762 C CA . PHE A 1 95 ? -8.031 -13.461 4.022 1.00 67.00 95 PHE A CA 1
ATOM 763 C C . PHE A 1 95 ? -9.529 -13.543 3.711 1.00 67.00 95 PHE A C 1
ATOM 765 O O . PHE A 1 95 ? -10.163 -14.572 3.934 1.00 67.00 95 PHE A O 1
ATOM 772 N N . ALA A 1 96 ? -10.111 -12.453 3.217 1.00 66.62 96 ALA A N 1
ATOM 773 C CA . ALA A 1 96 ? -11.500 -12.428 2.778 1.00 66.62 96 ALA A CA 1
ATOM 774 C C . ALA A 1 96 ? -11.536 -12.386 1.249 1.00 66.62 96 ALA A C 1
ATOM 776 O O . ALA A 1 96 ? -10.952 -11.499 0.629 1.00 66.62 96 ALA A O 1
ATOM 777 N N . LEU A 1 97 ? -12.226 -13.349 0.641 1.00 61.84 97 LEU A N 1
ATOM 778 C CA . LEU A 1 97 ? -12.575 -13.316 -0.776 1.00 61.84 97 LEU A CA 1
ATOM 779 C C . LEU A 1 97 ? -13.958 -12.678 -0.897 1.00 61.84 97 LEU A C 1
ATOM 781 O O . LEU A 1 97 ? -14.914 -13.151 -0.283 1.00 61.84 97 LEU A O 1
ATOM 785 N N . GLY A 1 98 ? -14.062 -11.592 -1.664 1.00 58.56 98 GLY A N 1
ATOM 786 C CA . GLY A 1 98 ? -15.342 -10.942 -1.922 1.00 58.56 98 GLY A CA 1
ATOM 787 C C . GLY A 1 98 ? -16.299 -11.912 -2.611 1.00 58.56 98 GLY A C 1
ATOM 788 O O . GLY A 1 98 ? -16.057 -12.324 -3.744 1.00 58.56 98 GLY A O 1
ATOM 789 N N . ALA A 1 99 ? -17.386 -12.280 -1.933 1.00 58.84 99 ALA A N 1
ATOM 790 C CA . ALA A 1 99 ? -18.478 -13.008 -2.557 1.00 58.84 99 ALA A CA 1
ATOM 791 C C . ALA A 1 99 ? -19.207 -12.048 -3.503 1.00 58.84 99 ALA A C 1
ATOM 793 O O . ALA A 1 99 ? -19.983 -11.198 -3.069 1.00 58.84 99 ALA A O 1
ATOM 794 N N . GLN A 1 100 ? -18.929 -12.153 -4.800 1.00 51.12 100 GLN A N 1
ATOM 795 C CA . GLN A 1 100 ? -19.775 -11.522 -5.800 1.00 51.12 100 GLN A CA 1
ATOM 796 C C . GLN A 1 100 ? -21.011 -12.400 -5.973 1.00 51.12 100 GLN A C 1
ATOM 798 O O . GLN A 1 100 ? -20.932 -13.486 -6.549 1.00 51.12 100 GLN A O 1
ATOM 803 N N . ASN A 1 101 ? -22.144 -11.949 -5.434 1.00 53.25 101 ASN A N 1
ATOM 804 C CA . ASN A 1 101 ? -23.430 -12.506 -5.831 1.00 53.25 101 ASN A CA 1
ATOM 805 C C . ASN A 1 101 ? -23.607 -12.184 -7.319 1.00 53.25 101 ASN A C 1
ATOM 807 O O . ASN A 1 101 ? -23.618 -11.011 -7.693 1.00 53.25 101 ASN A O 1
ATOM 811 N N . LYS A 1 102 ? -23.637 -13.235 -8.143 1.00 44.47 102 LYS A N 1
ATOM 812 C CA . LYS A 1 102 ? -23.977 -13.149 -9.566 1.00 44.47 102 LYS A CA 1
ATOM 813 C C . LYS A 1 102 ? -25.419 -12.700 -9.755 1.00 44.47 102 LYS A C 1
ATOM 815 O O . LYS A 1 102 ? -26.262 -13.116 -8.928 1.00 44.47 102 LYS A O 1
#

=== Feature glossary ===
A reading guide for the features in this record.

Start from the sequence.

  · Sequence gives the chain of amino acids in standard one-letter code (A=alanine, C=cysteine, …, Y=tyrosine), read N→C. It is the only feature that is directly encoded by the gene; all structural features are derived from the folded form of this sequence.

Fold it, and you get atomic coordinates and the backbone conformation that goes with them.

  · Structure coordinates are given as an mmCIF _atom_site loop: one row per atom with element, residue name, chain id, sequence number, and x/y/z position in Å. Only the four main-chain atoms per residue are included here; side chains are omitted to keep the record compact.

  · Backbone dihedral angles. Every residue except chain termini has a φ (preceding-C → N → Cα → C) and a ψ (N → Cα → C → next-N). They are reported in degrees following the IUPAC sign convention. Secondary structure is essentially a statement about which (φ, ψ) basin each residue occupies.

  · Eight-state secondary structure (DSSP): H is the canonical α-helix, G the tighter 3₁₀-helix, I the wider π-helix; E/B are β-structure, T and S are turns and bends, and '-' is everything else. DSSP derives these from the pattern of main-chain N–H···O=C hydrogen bonds, not from the sequence.

  · SS3 is a coarse helix/strand/coil call (letters a/b/c) made by the P-SEA algorithm from inter-Cα distances and dihedrals. It is less detailed than DSSP but needs only Cα positions.

Summarize the fold with a handful of shape descriptors and a per-residue structural alphabet.

  · Radius of gyration (Rg) is the root-mean-square distance of Cα atoms from their centroid — a single number for overall size and compactness. A globular domain of N residues has Rg ≈ 2.2·N^0.38 Å; an extended or disordered chain has a much larger Rg. The Cα contact count is the number of residue pairs whose Cα atoms are within 8 Å and are more than four positions apart in sequence — a standard proxy for tertiary packing density. The bounding box is the smallest axis-aligned box enclosing all Cα atoms.

  · 3Di is Foldseek's structural alphabet. Each residue is assigned one of twenty discrete states based on how its Cα sits relative to its spatial (not sequential) neighbors. Aligning 3Di strings finds structural homologs roughly as well as full 3D superposition, but orders of magnitude faster.

  · Solvent-accessible surface area (SASA) is the area in Å² traced out by the centre o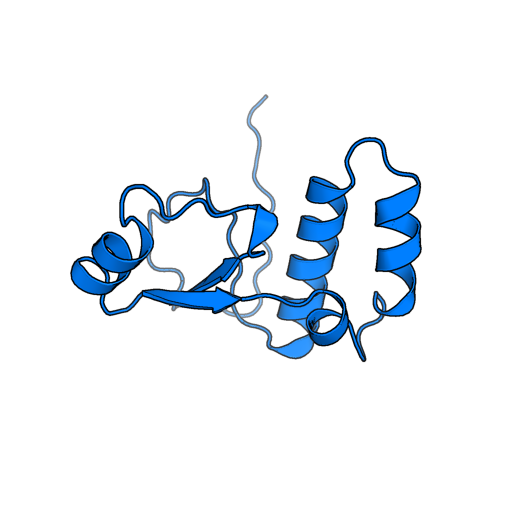f a 1.4 Å probe sphere (a water molecule) rolled over the protein's van der Waals surface (Shrake–Rupley / Lee–Richards construction). Buried residues have near-zero SASA; fully exposed residues can exceed 200 Å². The total SASA scales roughly with the number of surface residues.

Ask how reliable the model is.

  · For AlphaFold models, the B-factor field carries pLDDT — the model's own estimate of local accuracy on a 0–100 scale. Regions with pLDDT<50 should be treated as essentially unmodeled; they often correspond to intrinsically disordered segments.

  · For experimental (PDB) structures, the B-factor (temperature factor) quantifies the positional spread of each atom in the crystal — a combination of thermal vibration and static disorder — in units of Å². High B-factors mark flexible loops or poorly resolved regions; low B-factors mark the rigid, well-ordered core.

  · Predicted Aligned Error (PAE) is an AlphaFold confidence matrix: entry (i, j) is the expected error in the position of residue j, in ångströms, when the prediction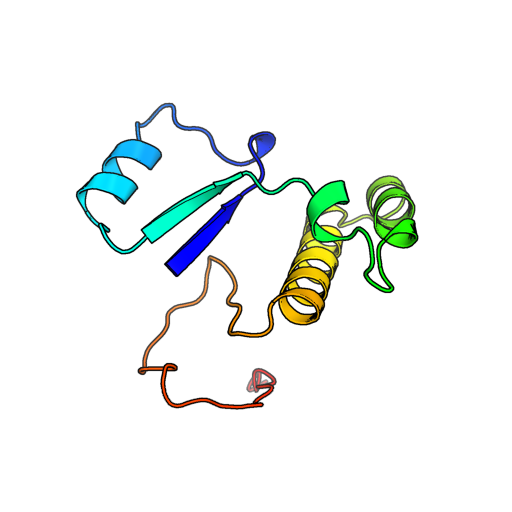 is superimposed on the true structure at residue i. Low PAE within a block of residues means that block is internally rigid and well-predicted; high PAE between two blocks means their relative placement is uncertain even if each block individually is confident.

Place it in context: what it resembles, what it is annotated as, and how it looks.

  · Structural nearest neighbors (via Foldseek easy-search vs the PDB). Reported per hit: target PDB id, E-value, and alignment TM-score. A TM-score above ~0.5 is the conventional threshold for 'same fold'.

  · Functional annotations link the protein to curated databases. InterPro entries identify conserved domains and families by matching the sequence against member-database signatures (Pfam, PROSITE, CDD, …). Gene Ontology (GO) terms describe molecular function, biological process, and cellular component in a controlled vocabulary. CATH places the structure in a hierarchical fold classification (Class/Architecture/Topology/Homologous-superfamily). The organism is the source species.

  · The contact map is a binary N×N matrix image: pixel (i, j) is dark where Cα_i and Cα_j are within 8 Å and |i−j|>4. Because the |i−j|>4 filter removes local helical contacts, off-diagonal stripes parallel to the main diagonal indicate parallel β-sheets; stripes perpendicular to it indicate antiparallel β-sheets. The Ramachandran plot scatters every residue's (φ, ψ) pair against the sterically allowed regions. The PAE heatmap renders the predicted-aligned-error matrix.

  · Six rendered views show the 3D structure from the faces of a cube — i.e. along ±x, ±y, ±z. Rendering representation is drawn randomly per protein from cartoon (secondary-structure ribbons), sticks (backbone bonds), or molecular surface; coloring is either N→C rainbow (blue at the N-terminus through red at the C-terminus) or one color per chain.